Protein AF-A0AA95ZG41-F1 (afdb_monomer_lite)

Sequence (101 aa):
MDDEGAISEIKRRADRLQKLAAEAFDWPSKEAANRMLGECRAFERGLPQKFGNVTSQITYLMEAFRMMTKASFSISDARNAARTAFARIDNALGIHERAKS

Foldseek 3Di:
DDVVVVLVVLVVLLVVLVVLLVVCLVPPDLVSLVVSLVSLVVSLVPHDPVLVQLNVLSVQLNVLSVQSNDPDHDSVVSVVSNVVSSVSNVVSSVVVVVVVD

Radius of gyration: 13.81 Å; chains: 1; bounding box: 39×23×34 Å

Secondary structure (DSSP, 8-state):
--HHHHHHHHHHHHHHHHHHHHHHHHS--HHHHHHHHHHHHHHHHTS-GGGHHHHHHHHHHHHHHHHHTSTT--HHHHHHHHHHHHHHHHHHHHHHHHTT-

pLDDT: mean 88.04, std 8.59, range [49.94, 95.62]

Structure (mmCIF, N/CA/C/O backbone):
data_AF-A0AA95ZG41-F1
#
_entry.id   AF-A0AA95ZG41-F1
#
loop_
_atom_site.group_PDB
_atom_site.id
_atom_site.type_symbol
_atom_site.label_atom_id
_atom_site.label_alt_id
_atom_site.label_comp_id
_atom_site.label_asym_id
_atom_site.label_entity_id
_atom_site.label_seq_id
_atom_site.pdbx_PDB_ins_code
_atom_site.Cartn_x
_atom_site.Cartn_y
_atom_site.Cartn_z
_atom_site.occupancy
_atom_site.B_iso_or_equiv
_atom_site.auth_seq_id
_atom_site.auth_comp_id
_atom_site.auth_asym_id
_atom_site.auth_atom_id
_atom_site.pdbx_PDB_model_num
ATOM 1 N N . MET A 1 1 ? -12.801 12.603 16.955 1.00 56.50 1 MET A N 1
ATOM 2 C CA . MET A 1 1 ? -12.928 11.879 15.676 1.00 56.50 1 MET A CA 1
ATOM 3 C C . MET A 1 1 ? -13.378 10.477 16.034 1.00 56.50 1 MET A C 1
ATOM 5 O O . MET A 1 1 ? -12.627 9.793 16.723 1.00 56.50 1 MET A O 1
ATOM 9 N N . ASP A 1 2 ? -14.620 10.117 15.717 1.00 76.56 2 ASP A N 1
ATOM 10 C CA . ASP A 1 2 ? -15.132 8.758 15.930 1.00 76.56 2 ASP A CA 1
ATOM 11 C C . ASP A 1 2 ? -14.354 7.745 15.064 1.00 76.56 2 ASP A C 1
ATOM 13 O O . ASP A 1 2 ? -13.693 8.103 14.083 1.00 76.56 2 ASP A O 1
ATOM 17 N N . ASP A 1 3 ? -14.341 6.468 15.460 1.00 74.88 3 ASP A N 1
ATOM 18 C CA . ASP A 1 3 ? -13.577 5.470 14.695 1.00 74.88 3 ASP A CA 1
ATOM 19 C C . ASP A 1 3 ? -14.206 5.169 13.333 1.00 74.88 3 ASP A C 1
ATOM 21 O O . ASP A 1 3 ? -13.519 4.643 12.466 1.00 74.88 3 ASP A O 1
ATOM 25 N N . GLU A 1 4 ? -15.479 5.505 13.132 1.00 81.31 4 GLU A N 1
ATOM 26 C CA . GLU A 1 4 ? -16.201 5.259 11.884 1.00 81.31 4 GLU A CA 1
ATOM 27 C C . GLU A 1 4 ? -15.710 6.185 10.764 1.00 81.31 4 GLU A C 1
ATOM 29 O O . GLU A 1 4 ? -15.377 5.725 9.667 1.00 81.31 4 GLU A O 1
ATOM 34 N N . GLY A 1 5 ? -15.521 7.471 11.069 1.00 84.81 5 GLY A N 1
ATOM 35 C CA . GLY A 1 5 ? -14.875 8.428 10.178 1.00 84.81 5 GLY A CA 1
ATOM 36 C C . GLY A 1 5 ? -13.420 8.057 9.888 1.00 84.81 5 GLY A C 1
ATOM 37 O O . GLY A 1 5 ? -12.958 8.194 8.755 1.00 84.81 5 GLY A O 1
ATOM 38 N N . ALA A 1 6 ? -12.700 7.513 10.876 1.00 86.50 6 ALA A N 1
ATOM 39 C CA . ALA A 1 6 ? -11.332 7.036 10.673 1.00 86.50 6 ALA A CA 1
ATOM 40 C C . ALA A 1 6 ? -11.275 5.795 9.763 1.00 86.50 6 ALA A C 1
ATOM 42 O O . ALA A 1 6 ? -10.465 5.765 8.840 1.00 86.50 6 ALA A O 1
ATOM 43 N N . ILE A 1 7 ? -12.135 4.793 9.976 1.00 89.56 7 ILE A N 1
ATOM 44 C CA . ILE A 1 7 ? -12.214 3.588 9.130 1.00 89.56 7 ILE A CA 1
ATOM 45 C C . ILE A 1 7 ? -12.574 3.971 7.694 1.00 89.56 7 ILE A C 1
ATOM 47 O O . ILE A 1 7 ? -11.911 3.519 6.761 1.00 89.56 7 ILE A O 1
ATOM 51 N N . SER A 1 8 ? -13.566 4.846 7.517 1.00 90.50 8 SER A N 1
ATOM 52 C CA . SER A 1 8 ? -13.994 5.328 6.199 1.00 90.50 8 SER A CA 1
ATOM 53 C C . SER A 1 8 ? -12.857 6.025 5.449 1.00 90.50 8 SER A C 1
ATOM 55 O O . SER A 1 8 ? -12.627 5.762 4.267 1.00 90.50 8 SER A O 1
ATOM 57 N N . GLU A 1 9 ? -12.082 6.861 6.143 1.00 91.75 9 GLU A N 1
ATOM 58 C CA . GLU A 1 9 ? -10.912 7.513 5.557 1.00 91.75 9 GLU A CA 1
ATOM 59 C C . GLU A 1 9 ? -9.810 6.506 5.197 1.00 91.75 9 GLU A C 1
ATOM 61 O O . GLU A 1 9 ? -9.204 6.605 4.129 1.00 91.75 9 GLU A O 1
ATOM 66 N N . ILE A 1 10 ? -9.564 5.501 6.041 1.00 92.19 10 ILE A N 1
ATOM 67 C CA . ILE A 1 10 ? -8.570 4.456 5.763 1.00 92.19 10 ILE A CA 1
ATOM 68 C C . ILE A 1 10 ? -8.990 3.625 4.544 1.00 92.19 10 ILE A C 1
ATOM 70 O O . ILE A 1 10 ? -8.153 3.400 3.671 1.00 92.19 10 ILE A O 1
ATOM 74 N N . LYS A 1 11 ? -10.270 3.246 4.422 1.00 91.62 11 LYS A N 1
ATOM 75 C CA . LYS A 1 11 ? -10.809 2.557 3.234 1.00 91.62 11 LYS A CA 1
ATOM 76 C C . LYS A 1 11 ? -10.580 3.381 1.969 1.00 91.62 11 LYS A C 1
ATOM 78 O O . LYS A 1 11 ? -9.939 2.909 1.034 1.00 91.62 11 LYS A O 1
ATOM 83 N N . ARG A 1 12 ? -10.966 4.661 1.983 1.00 92.94 12 ARG A N 1
ATOM 84 C CA . ARG A 1 12 ? -10.772 5.579 0.847 1.00 92.94 12 ARG A CA 1
ATOM 85 C C . ARG A 1 12 ? -9.306 5.678 0.414 1.00 92.94 12 ARG A C 1
ATOM 87 O O . ARG A 1 12 ? -8.999 5.715 -0.780 1.00 92.94 12 ARG A O 1
ATOM 94 N N . ARG A 1 13 ? -8.381 5.735 1.375 1.00 94.06 13 ARG A N 1
ATOM 95 C CA . ARG A 1 13 ? -6.936 5.784 1.099 1.00 94.06 13 ARG A CA 1
ATOM 96 C C . ARG A 1 13 ? -6.401 4.448 0.585 1.00 94.06 13 ARG A C 1
ATOM 98 O O . ARG A 1 13 ? -5.590 4.457 -0.340 1.00 94.06 13 ARG A O 1
ATOM 105 N N . ALA A 1 14 ? -6.871 3.327 1.130 1.00 93.50 14 ALA A N 1
ATOM 106 C CA . ALA A 1 14 ? -6.526 1.992 0.654 1.00 93.50 14 ALA A CA 1
ATOM 107 C C . ALA A 1 14 ? -6.997 1.770 -0.793 1.00 93.50 14 ALA A C 1
ATOM 109 O O . ALA A 1 14 ? -6.204 1.314 -1.613 1.00 93.50 14 ALA A O 1
ATOM 110 N N . ASP A 1 15 ? -8.212 2.193 -1.146 1.00 93.38 15 ASP A N 1
ATOM 111 C CA . ASP A 1 15 ? -8.738 2.118 -2.518 1.00 93.38 15 ASP A CA 1
ATOM 112 C C . ASP A 1 15 ? -7.913 2.956 -3.499 1.00 93.38 15 ASP A C 1
ATOM 114 O O . ASP A 1 15 ? -7.620 2.531 -4.619 1.00 93.38 15 ASP A O 1
ATOM 118 N N . ARG A 1 16 ? -7.488 4.155 -3.078 1.00 94.50 16 ARG A N 1
ATOM 119 C CA . ARG A 1 16 ? -6.587 4.992 -3.881 1.00 94.50 16 ARG A CA 1
ATOM 120 C C . ARG A 1 16 ? -5.244 4.300 -4.112 1.00 94.50 16 ARG A C 1
ATOM 122 O O . ARG A 1 16 ? -4.746 4.328 -5.235 1.00 94.50 16 ARG A O 1
ATOM 129 N N . LEU A 1 17 ? -4.676 3.659 -3.089 1.00 94.81 17 LEU A N 1
ATOM 130 C CA . LEU A 1 17 ? -3.455 2.868 -3.250 1.00 94.81 17 LEU A CA 1
ATOM 131 C C . LEU A 1 17 ? -3.657 1.655 -4.157 1.00 94.81 17 LEU A C 1
ATOM 133 O O . LEU A 1 17 ? -2.753 1.353 -4.924 1.00 94.81 17 LEU A O 1
ATOM 137 N N . GLN A 1 18 ? -4.808 0.981 -4.111 1.00 94.69 18 GLN A N 1
ATOM 138 C CA . GLN A 1 18 ? -5.101 -0.141 -5.009 1.00 94.69 18 GLN A CA 1
ATOM 139 C C . GLN A 1 18 ? -5.119 0.294 -6.476 1.00 94.69 18 GLN A C 1
ATOM 141 O O . GLN A 1 18 ? -4.514 -0.369 -7.316 1.00 94.69 18 GLN A O 1
ATOM 146 N N . LYS A 1 19 ? -5.750 1.435 -6.782 1.00 93.88 19 LYS A N 1
ATOM 147 C CA . LYS A 1 19 ? -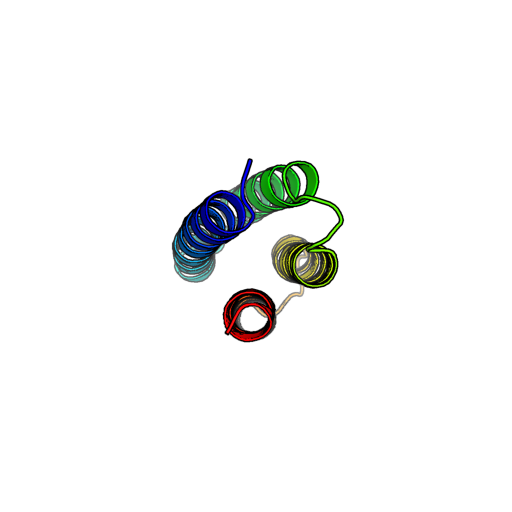5.769 1.999 -8.143 1.00 93.88 19 LYS A CA 1
ATOM 148 C C . LYS A 1 19 ? -4.365 2.350 -8.629 1.00 93.88 19 LYS A C 1
ATOM 150 O O . LYS A 1 19 ? -3.960 1.917 -9.701 1.00 93.88 19 LYS A O 1
ATOM 155 N N . LEU A 1 20 ? -3.594 3.057 -7.803 1.00 93.62 20 LEU A N 1
ATOM 156 C CA . LEU A 1 20 ? -2.214 3.413 -8.134 1.00 93.62 20 LEU A CA 1
ATOM 157 C C . LEU A 1 20 ? -1.302 2.180 -8.249 1.00 93.62 20 LEU A C 1
ATOM 159 O O . LEU A 1 20 ? -0.403 2.157 -9.085 1.00 93.62 20 LEU A O 1
ATOM 163 N N . ALA A 1 21 ? -1.536 1.146 -7.436 1.00 93.06 21 ALA A N 1
ATOM 164 C CA . ALA A 1 21 ? -0.828 -0.123 -7.531 1.00 93.06 21 ALA A CA 1
ATOM 165 C C . ALA A 1 21 ? -1.116 -0.810 -8.868 1.00 93.06 21 ALA A C 1
ATOM 167 O O . ALA A 1 21 ? -0.180 -1.255 -9.523 1.00 93.06 21 ALA A O 1
ATOM 168 N N . ALA A 1 22 ? -2.385 -0.874 -9.282 1.00 91.94 22 ALA A N 1
ATOM 169 C CA . ALA A 1 22 ? -2.775 -1.434 -10.573 1.00 91.94 22 ALA A CA 1
ATOM 170 C C . ALA A 1 22 ? -2.090 -0.692 -11.730 1.00 91.94 22 ALA A C 1
ATOM 172 O O . ALA A 1 22 ? -1.416 -1.329 -12.533 1.00 91.94 22 ALA A O 1
ATOM 173 N N . GLU A 1 23 ? -2.135 0.646 -11.732 1.00 91.88 23 GLU A N 1
ATOM 174 C CA . GLU A 1 23 ? -1.421 1.477 -12.714 1.00 91.88 23 GLU A CA 1
ATOM 175 C C . GLU A 1 23 ? 0.087 1.169 -12.739 1.00 91.88 23 GLU A C 1
ATOM 177 O O . GLU A 1 23 ? 0.672 0.982 -13.806 1.00 91.88 23 GLU A O 1
ATOM 182 N N . ALA A 1 24 ? 0.717 1.068 -11.563 1.00 91.19 24 ALA A N 1
ATOM 183 C CA . ALA A 1 24 ? 2.139 0.759 -11.438 1.00 91.19 24 ALA A CA 1
ATOM 184 C C . ALA A 1 24 ? 2.493 -0.665 -11.892 1.00 91.19 24 ALA A C 1
ATOM 186 O O . ALA A 1 24 ? 3.628 -0.911 -12.296 1.00 91.19 24 ALA A O 1
ATOM 187 N N . PHE A 1 25 ? 1.555 -1.610 -11.817 1.00 90.50 25 PHE A N 1
ATOM 188 C CA . PHE A 1 25 ? 1.757 -2.980 -12.281 1.00 90.50 25 PHE A CA 1
ATOM 189 C C . PHE A 1 25 ? 1.440 -3.181 -13.761 1.00 90.50 25 PHE A C 1
ATOM 191 O O . PHE A 1 25 ? 1.965 -4.136 -14.335 1.00 90.50 25 PHE A O 1
ATOM 198 N N . ASP A 1 26 ? 0.585 -2.351 -14.352 1.00 90.88 26 ASP A N 1
ATOM 199 C CA . ASP A 1 26 ? 0.284 -2.376 -15.786 1.00 90.88 26 ASP A CA 1
ATOM 200 C C . ASP A 1 26 ? 1.391 -1.693 -16.592 1.00 90.88 26 ASP A C 1
ATOM 202 O O . ASP A 1 26 ? 1.781 -2.190 -17.648 1.00 90.88 26 ASP A O 1
ATOM 206 N N . TRP A 1 27 ? 1.968 -0.617 -16.045 1.00 88.56 27 TRP A N 1
ATOM 207 C CA . TRP A 1 27 ? 3.104 0.097 -16.633 1.00 88.56 27 TRP A CA 1
ATOM 208 C C . TRP A 1 27 ? 4.272 0.212 -15.638 1.00 88.56 27 TRP A C 1
ATOM 210 O O . TRP A 1 27 ? 4.508 1.285 -15.071 1.00 88.56 27 TRP A O 1
ATOM 220 N N . PRO A 1 28 ? 5.024 -0.883 -15.406 1.00 87.88 28 PRO A N 1
ATOM 221 C CA . PRO A 1 28 ? 6.091 -0.915 -14.412 1.00 87.88 28 PRO A CA 1
ATOM 222 C C . PRO A 1 28 ? 7.232 0.040 -14.758 1.00 87.88 28 PRO A C 1
ATOM 224 O O . PRO A 1 28 ? 7.930 -0.125 -15.756 1.00 87.88 28 PRO A O 1
ATOM 227 N N . SER A 1 29 ? 7.454 1.022 -13.889 1.00 88.62 29 SER A N 1
ATOM 228 C CA . SER A 1 29 ? 8.575 1.955 -13.974 1.00 88.62 29 SER A CA 1
ATOM 229 C C . SER A 1 29 ? 9.099 2.311 -12.588 1.00 88.62 29 SER A C 1
ATOM 231 O O . SER A 1 29 ? 8.416 2.151 -11.568 1.00 88.62 29 SER A O 1
ATOM 233 N N . LYS A 1 30 ? 10.331 2.825 -12.540 1.00 88.69 30 LYS A N 1
ATOM 234 C CA . LYS A 1 30 ? 10.935 3.302 -11.293 1.00 88.69 30 LYS A CA 1
ATOM 235 C C . LYS A 1 30 ? 10.147 4.489 -10.734 1.00 88.69 30 LYS A C 1
ATOM 237 O O . LYS A 1 30 ? 9.973 4.595 -9.523 1.00 88.69 30 LYS A O 1
ATOM 242 N N . GLU A 1 31 ? 9.635 5.350 -11.605 1.00 91.62 31 GLU A N 1
ATOM 243 C CA . GLU A 1 31 ? 8.778 6.487 -11.279 1.00 91.62 31 GLU A CA 1
ATOM 244 C C . GLU A 1 31 ? 7.460 6.024 -10.650 1.00 91.62 31 GLU A C 1
ATOM 246 O O . GLU A 1 31 ? 7.080 6.535 -9.595 1.00 91.62 31 GLU A O 1
ATOM 251 N N . ALA A 1 32 ? 6.795 5.022 -11.236 1.00 90.88 32 ALA A N 1
ATOM 252 C CA . ALA A 1 32 ? 5.555 4.466 -10.699 1.00 90.88 32 ALA A CA 1
ATOM 253 C C . ALA A 1 32 ? 5.776 3.801 -9.330 1.00 90.88 32 ALA A C 1
ATOM 255 O O . ALA A 1 32 ? 5.025 4.058 -8.385 1.00 90.88 32 ALA A O 1
ATOM 256 N N . ALA A 1 33 ? 6.856 3.027 -9.182 1.00 91.19 33 ALA A N 1
ATOM 257 C CA . ALA A 1 33 ? 7.238 2.439 -7.900 1.00 91.19 33 ALA A CA 1
ATOM 258 C C . ALA A 1 33 ? 7.537 3.517 -6.843 1.00 91.19 33 ALA A C 1
ATOM 260 O O . ALA A 1 33 ? 7.036 3.447 -5.722 1.00 91.19 33 ALA A O 1
ATOM 261 N N . ASN A 1 34 ? 8.292 4.563 -7.192 1.00 92.44 34 ASN A N 1
ATOM 262 C CA . ASN A 1 34 ? 8.594 5.673 -6.284 1.00 92.44 34 ASN A CA 1
ATOM 263 C C . ASN A 1 34 ? 7.344 6.466 -5.886 1.00 92.44 34 ASN A C 1
ATOM 265 O O . ASN A 1 34 ? 7.209 6.843 -4.719 1.00 92.44 34 ASN A O 1
ATOM 269 N N . ARG A 1 35 ? 6.410 6.683 -6.821 1.00 93.94 35 ARG A N 1
ATOM 270 C CA . ARG A 1 35 ? 5.107 7.297 -6.535 1.00 93.94 35 ARG A CA 1
ATOM 271 C C . ARG A 1 35 ? 4.334 6.462 -5.516 1.00 93.94 35 ARG A C 1
ATOM 273 O O . ARG A 1 35 ? 3.882 7.010 -4.512 1.00 93.94 35 ARG A O 1
ATOM 280 N N . MET A 1 36 ? 4.267 5.144 -5.711 1.00 94.94 36 MET A N 1
ATOM 281 C CA . MET A 1 36 ? 3.638 4.228 -4.753 1.00 94.94 36 MET A CA 1
ATOM 282 C C . MET A 1 36 ? 4.300 4.262 -3.377 1.00 94.94 36 MET A C 1
ATOM 284 O O . MET A 1 36 ? 3.605 4.328 -2.364 1.00 94.94 36 MET A O 1
ATOM 288 N N . LEU A 1 37 ? 5.632 4.285 -3.315 1.00 94.50 37 LEU A N 1
ATOM 289 C CA . LEU A 1 37 ? 6.364 4.399 -2.052 1.00 94.50 37 LEU A CA 1
ATOM 290 C C . LEU A 1 37 ? 6.060 5.710 -1.320 1.00 94.50 37 LEU A C 1
ATOM 292 O O . LEU A 1 37 ? 5.918 5.704 -0.097 1.00 94.50 37 LEU A O 1
ATOM 296 N N . GLY A 1 38 ? 5.954 6.823 -2.048 1.00 95.12 38 GLY A N 1
ATOM 297 C CA . GLY A 1 38 ? 5.573 8.117 -1.483 1.00 95.12 38 GLY A CA 1
ATOM 298 C C . GLY A 1 38 ? 4.171 8.088 -0.876 1.00 95.12 38 GLY A C 1
ATOM 299 O O . GLY A 1 38 ? 3.984 8.499 0.271 1.00 95.12 38 GLY A O 1
ATOM 300 N N . GLU A 1 39 ? 3.209 7.536 -1.611 1.00 95.62 39 GLU A N 1
ATOM 301 C CA . GLU A 1 39 ? 1.815 7.427 -1.176 1.00 95.62 39 GLU A CA 1
ATOM 302 C C . GLU A 1 39 ? 1.654 6.479 0.020 1.00 95.62 39 GLU A C 1
ATOM 304 O O . GLU A 1 39 ? 0.962 6.810 0.984 1.00 95.62 39 GLU A O 1
ATOM 309 N N . CYS A 1 40 ? 2.368 5.349 0.034 1.00 95.38 40 CYS A N 1
ATOM 310 C CA 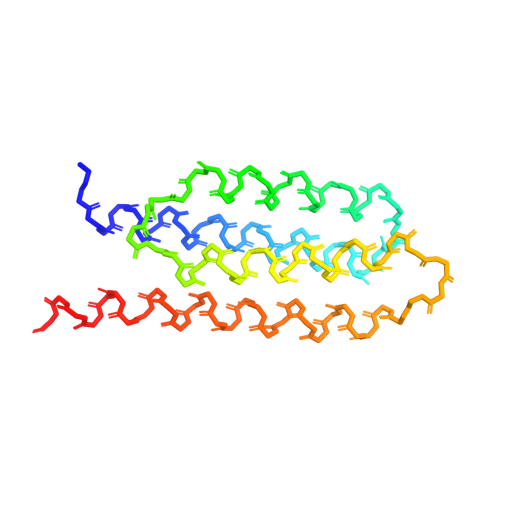. CYS A 1 40 ? 2.374 4.437 1.178 1.00 95.38 40 CYS A CA 1
ATOM 311 C C . CYS A 1 40 ? 2.959 5.099 2.435 1.00 95.38 40 CYS A C 1
ATOM 313 O O . CYS A 1 40 ? 2.354 5.014 3.499 1.00 95.38 40 CYS A O 1
ATOM 315 N N . ARG A 1 41 ? 4.075 5.838 2.326 1.00 95.12 41 ARG A N 1
ATOM 316 C CA . ARG A 1 41 ? 4.654 6.593 3.460 1.00 95.12 41 ARG A CA 1
ATOM 317 C C . ARG A 1 41 ? 3.712 7.682 3.971 1.00 95.12 41 ARG A C 1
ATOM 319 O O . ARG A 1 41 ? 3.641 7.943 5.171 1.00 95.12 41 ARG A O 1
ATOM 326 N N . ALA A 1 42 ? 3.014 8.367 3.066 1.00 93.75 42 ALA A N 1
ATOM 327 C CA . ALA A 1 42 ? 2.004 9.347 3.446 1.00 93.75 42 ALA A CA 1
ATOM 328 C C . ALA A 1 42 ? 0.825 8.679 4.168 1.00 93.75 42 ALA A C 1
ATOM 330 O O . ALA A 1 42 ? 0.271 9.265 5.101 1.00 93.75 42 ALA A O 1
ATOM 331 N N . PHE A 1 43 ? 0.450 7.461 3.764 1.00 94.00 43 PHE A N 1
ATOM 332 C CA . PHE A 1 43 ? -0.571 6.670 4.442 1.00 94.00 43 PHE A CA 1
ATOM 333 C C . PHE A 1 43 ? -0.150 6.240 5.836 1.00 94.00 43 PHE A C 1
ATOM 335 O O . PHE A 1 43 ? -0.821 6.600 6.799 1.00 94.00 43 PHE A O 1
ATOM 342 N N . GLU A 1 44 ? 0.996 5.579 5.939 1.00 93.62 44 GLU A N 1
ATOM 343 C CA . GLU A 1 44 ? 1.562 5.078 7.188 1.00 93.62 44 GLU A CA 1
ATOM 344 C C . GLU A 1 44 ? 1.650 6.171 8.265 1.00 93.62 44 GLU A C 1
ATOM 346 O O . GLU A 1 44 ? 1.171 5.981 9.379 1.00 93.62 44 GLU A O 1
ATOM 351 N N . ARG A 1 45 ? 2.154 7.364 7.916 1.00 91.06 45 ARG A N 1
ATOM 352 C CA . ARG A 1 45 ? 2.266 8.500 8.853 1.00 91.06 45 ARG A CA 1
ATOM 353 C C . ARG A 1 45 ? 0.930 9.080 9.315 1.00 91.06 45 ARG A C 1
ATOM 355 O O . ARG A 1 45 ? 0.885 9.731 10.351 1.00 91.06 45 ARG A O 1
ATOM 362 N N . GLY A 1 46 ? -0.130 8.906 8.528 1.00 87.31 46 GLY A N 1
ATOM 363 C CA . GLY A 1 46 ? -1.464 9.409 8.853 1.00 87.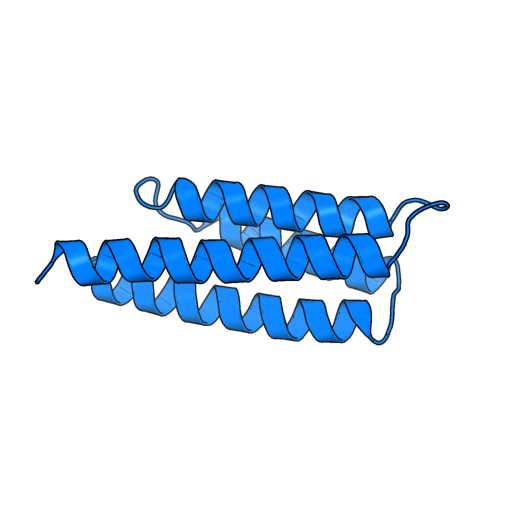31 46 GLY A CA 1
ATOM 364 C C . GLY A 1 46 ? -2.367 8.373 9.520 1.00 87.31 46 GLY A C 1
ATOM 365 O O . GLY A 1 46 ? -3.535 8.677 9.751 1.00 87.31 46 GLY A O 1
ATOM 366 N N . LEU A 1 47 ? -1.877 7.154 9.773 1.00 89.88 47 LEU A N 1
ATOM 367 C CA . LEU A 1 47 ? -2.658 6.097 10.408 1.00 89.88 47 LEU A CA 1
ATOM 368 C C . LEU A 1 47 ? -2.663 6.263 11.936 1.00 89.88 47 LEU A C 1
ATOM 370 O O . LEU A 1 47 ? -1.598 6.331 12.551 1.00 89.88 47 LEU A O 1
ATOM 374 N N . PRO A 1 48 ? -3.843 6.281 12.583 1.00 86.88 48 PRO A N 1
ATOM 375 C CA . PRO A 1 48 ? -3.922 6.236 14.039 1.00 86.88 48 PRO A CA 1
ATOM 376 C C . PRO A 1 48 ? -3.314 4.939 14.597 1.00 86.88 48 PRO A C 1
ATOM 378 O O . PRO A 1 48 ? -3.529 3.865 14.038 1.00 86.88 48 PRO A O 1
ATOM 381 N N . GLN A 1 49 ? -2.639 5.014 15.750 1.00 84.94 49 GLN A N 1
ATOM 382 C CA . GLN A 1 49 ? -1.909 3.885 16.356 1.00 84.94 49 GLN A CA 1
ATOM 383 C C . GLN A 1 49 ? -2.767 2.623 16.578 1.00 84.94 49 GLN A C 1
ATOM 385 O O . GLN A 1 49 ? -2.273 1.505 16.450 1.00 84.94 49 GLN A O 1
ATOM 390 N N . LYS A 1 50 ? -4.068 2.789 16.853 1.00 85.56 50 LYS A N 1
ATOM 391 C CA . LYS A 1 50 ? -5.031 1.682 17.017 1.00 85.56 50 LYS A CA 1
ATOM 392 C C . LYS A 1 50 ? -5.204 0.807 15.766 1.00 85.56 50 LYS A C 1
ATOM 394 O O . LYS A 1 50 ? -5.685 -0.312 15.885 1.00 85.56 50 LYS A O 1
ATOM 399 N N . PHE A 1 51 ? -4.786 1.287 14.593 1.00 88.50 51 PHE A N 1
ATOM 400 C CA . PHE A 1 51 ? -4.784 0.541 13.333 1.00 88.50 51 PHE A CA 1
ATOM 401 C C . PHE A 1 51 ? -3.400 -0.045 13.009 1.00 88.50 51 PHE A C 1
ATOM 403 O O . PHE A 1 51 ? -3.038 -0.166 11.840 1.00 88.50 51 PHE A O 1
ATOM 410 N N . GLY A 1 52 ? -2.616 -0.433 14.023 1.00 87.62 52 GLY A N 1
ATOM 411 C CA . GLY A 1 52 ? -1.262 -0.978 13.841 1.00 87.62 52 GLY A CA 1
ATOM 412 C C . GLY A 1 52 ? -1.179 -2.139 12.840 1.00 87.62 52 GLY A C 1
ATOM 413 O O . GLY A 1 52 ? -0.228 -2.211 12.066 1.00 87.62 52 GLY A O 1
ATOM 414 N N . ASN A 1 53 ? -2.216 -2.981 12.761 1.00 88.88 53 ASN A N 1
ATOM 415 C CA . ASN A 1 53 ? -2.306 -4.046 11.756 1.00 88.88 53 ASN A CA 1
ATOM 416 C C . ASN A 1 53 ? -2.310 -3.500 10.319 1.00 88.88 53 ASN A C 1
ATOM 418 O O . ASN A 1 53 ? -1.637 -4.060 9.455 1.00 88.88 53 ASN A O 1
ATOM 422 N N . VAL A 1 54 ? -3.032 -2.399 10.070 1.00 92.38 54 VAL A N 1
ATOM 423 C CA . VAL A 1 54 ? -3.061 -1.711 8.770 1.00 92.38 54 VAL A CA 1
ATOM 424 C C . VAL A 1 54 ? -1.685 -1.127 8.470 1.00 92.38 54 VAL A C 1
ATOM 426 O O . VAL A 1 54 ? -1.173 -1.339 7.375 1.00 92.38 54 VAL A O 1
ATOM 429 N N . THR A 1 55 ? -1.050 -0.476 9.451 1.00 93.19 55 THR A N 1
ATOM 430 C CA . THR A 1 55 ? 0.316 0.055 9.324 1.00 93.19 55 THR A CA 1
ATOM 431 C C . THR A 1 55 ? 1.284 -1.032 8.860 1.00 93.19 55 THR A C 1
ATOM 433 O O . THR A 1 55 ? 1.948 -0.851 7.844 1.00 93.19 55 THR A O 1
ATOM 436 N N . SER A 1 56 ? 1.290 -2.205 9.505 1.00 93.19 56 SER A N 1
ATOM 437 C CA . SER A 1 56 ? 2.159 -3.321 9.106 1.00 93.19 56 SER A CA 1
ATOM 438 C C . SER A 1 56 ? 1.905 -3.807 7.675 1.00 93.19 56 SER A C 1
ATOM 440 O O . SER A 1 56 ? 2.852 -4.174 6.978 1.00 93.19 56 SER A O 1
ATOM 442 N N . GLN A 1 57 ? 0.651 -3.799 7.206 1.00 94.94 57 GLN A N 1
ATOM 443 C CA . GLN A 1 57 ? 0.353 -4.159 5.816 1.00 94.94 57 GLN A CA 1
ATOM 444 C C . GLN A 1 57 ? 0.805 -3.085 4.823 1.00 94.94 57 GLN A C 1
ATOM 446 O O . GLN A 1 57 ? 1.258 -3.429 3.734 1.00 94.94 57 GLN A O 1
ATOM 451 N N . ILE A 1 58 ? 0.740 -1.802 5.187 1.00 94.25 58 ILE A N 1
ATOM 452 C CA . ILE A 1 58 ? 1.293 -0.716 4.367 1.00 94.25 58 ILE A CA 1
ATOM 453 C C . ILE A 1 58 ? 2.815 -0.821 4.277 1.00 94.25 58 ILE A C 1
ATOM 455 O O . ILE A 1 58 ? 3.364 -0.698 3.182 1.00 94.25 58 ILE A O 1
ATOM 459 N N . THR A 1 59 ? 3.504 -1.133 5.375 1.00 93.69 59 THR A N 1
ATOM 460 C CA . THR A 1 59 ? 4.949 -1.392 5.344 1.00 93.69 59 THR A CA 1
ATOM 461 C C . THR A 1 59 ? 5.276 -2.584 4.436 1.00 93.69 59 THR A C 1
ATOM 463 O O . THR A 1 59 ? 6.186 -2.508 3.612 1.00 93.69 59 THR A O 1
ATOM 466 N N . TYR A 1 60 ? 4.502 -3.671 4.519 1.00 93.06 60 TYR A N 1
ATOM 467 C CA . TYR A 1 60 ? 4.672 -4.834 3.642 1.00 93.06 60 TYR A CA 1
ATOM 468 C C . TYR A 1 60 ? 4.440 -4.489 2.159 1.00 93.06 60 TYR A C 1
ATOM 470 O O . TYR A 1 60 ? 5.214 -4.897 1.292 1.00 93.06 60 TYR A O 1
ATOM 478 N N . LEU A 1 61 ? 3.429 -3.665 1.864 1.00 93.69 61 LEU A N 1
ATOM 479 C CA . LEU A 1 61 ? 3.176 -3.130 0.525 1.00 93.69 61 LEU A CA 1
ATOM 480 C C . LEU A 1 61 ? 4.358 -2.288 0.018 1.00 93.69 61 LEU A C 1
ATOM 482 O O . LEU A 1 61 ? 4.752 -2.409 -1.141 1.00 93.69 61 LEU A O 1
ATOM 486 N N . MET A 1 62 ? 4.968 -1.467 0.877 1.00 94.25 62 MET A N 1
ATOM 487 C CA . MET A 1 62 ? 6.160 -0.694 0.518 1.00 94.25 62 MET A CA 1
ATOM 488 C C . MET A 1 62 ? 7.333 -1.588 0.132 1.00 94.25 62 MET A C 1
ATOM 490 O O . MET A 1 62 ? 8.034 -1.268 -0.825 1.00 94.25 62 MET A O 1
ATOM 494 N N . GLU A 1 63 ? 7.553 -2.703 0.827 1.00 91.62 63 GLU A N 1
ATOM 495 C CA . GLU A 1 63 ? 8.606 -3.649 0.449 1.00 91.62 63 GLU A CA 1
ATOM 496 C C . GLU A 1 63 ? 8.356 -4.240 -0.945 1.00 91.62 63 GLU A C 1
ATOM 498 O O . GLU A 1 63 ? 9.289 -4.303 -1.745 1.00 91.62 63 GLU A O 1
ATOM 503 N N . ALA A 1 64 ? 7.102 -4.552 -1.299 1.00 89.69 64 ALA A N 1
ATOM 504 C CA . ALA A 1 64 ? 6.747 -4.994 -2.652 1.00 89.69 64 ALA A CA 1
ATOM 505 C C . ALA A 1 64 ? 7.176 -3.978 -3.729 1.00 89.69 64 ALA A C 1
ATOM 507 O O . ALA A 1 64 ? 7.826 -4.342 -4.711 1.00 89.69 64 ALA A O 1
ATOM 508 N N . PHE A 1 65 ? 6.904 -2.687 -3.517 1.00 90.50 65 PHE A N 1
ATOM 509 C CA . PHE A 1 65 ? 7.304 -1.637 -4.461 1.00 90.50 65 PHE A CA 1
ATOM 510 C C . PHE A 1 65 ? 8.797 -1.298 -4.410 1.00 90.50 65 PHE A C 1
ATOM 512 O O . PHE A 1 65 ? 9.381 -0.987 -5.447 1.00 90.50 65 PHE A O 1
ATOM 519 N N . ARG A 1 66 ? 9.465 -1.403 -3.252 1.00 90.25 66 ARG A N 1
ATOM 520 C CA . ARG A 1 66 ? 10.935 -1.283 -3.176 1.00 90.25 66 ARG A CA 1
ATOM 521 C C . ARG A 1 66 ? 11.602 -2.374 -3.992 1.00 90.25 66 ARG A C 1
ATOM 523 O O . ARG A 1 66 ? 12.598 -2.110 -4.659 1.00 90.25 66 ARG A O 1
ATOM 530 N N . MET A 1 67 ? 11.059 -3.583 -3.963 1.00 83.62 67 MET A N 1
ATOM 531 C CA . MET A 1 67 ? 11.580 -4.686 -4.752 1.00 83.62 67 MET A CA 1
ATOM 532 C C . MET A 1 67 ? 11.458 -4.430 -6.260 1.00 83.62 67 MET A C 1
ATOM 534 O O . MET A 1 67 ? 12.426 -4.682 -6.968 1.00 83.62 67 MET A O 1
ATOM 538 N N . MET A 1 68 ? 10.375 -3.805 -6.742 1.00 83.38 68 MET A N 1
ATOM 539 C CA . MET A 1 68 ? 10.255 -3.377 -8.151 1.00 83.38 68 MET A CA 1
ATOM 540 C C . MET A 1 68 ? 11.332 -2.374 -8.595 1.00 83.38 68 MET A C 1
ATOM 542 O O . MET A 1 68 ? 11.599 -2.252 -9.785 1.00 83.38 68 MET A O 1
ATOM 546 N N . THR A 1 69 ? 11.970 -1.654 -7.664 1.00 81.75 69 THR A N 1
ATOM 547 C CA . THR A 1 69 ? 13.096 -0.761 -8.000 1.00 81.75 69 THR A CA 1
ATOM 548 C C . THR A 1 69 ? 14.424 -1.499 -8.198 1.00 81.75 69 THR A C 1
ATOM 550 O O . THR A 1 69 ? 15.403 -0.886 -8.627 1.00 81.75 69 THR A O 1
ATOM 553 N N . LYS A 1 70 ? 14.483 -2.799 -7.878 1.00 83.62 70 LYS A N 1
ATOM 554 C CA . LYS A 1 70 ? 15.680 -3.634 -8.024 1.00 83.62 70 LYS A CA 1
ATOM 555 C C . LYS A 1 70 ? 15.687 -4.318 -9.394 1.00 83.62 70 LYS A C 1
ATOM 557 O O . LYS A 1 70 ? 14.657 -4.772 -9.875 1.00 83.62 70 LYS A O 1
ATOM 562 N N . ALA A 1 71 ? 16.873 -4.445 -9.989 1.00 64.44 71 ALA A N 1
ATOM 563 C CA . ALA A 1 71 ? 17.057 -4.932 -11.361 1.00 64.44 71 ALA A CA 1
ATOM 564 C C . ALA A 1 71 ? 16.631 -6.397 -11.609 1.00 64.44 71 ALA A C 1
ATOM 566 O O . ALA A 1 71 ? 16.451 -6.784 -12.757 1.00 64.44 71 ALA A O 1
ATOM 567 N N . SER A 1 72 ? 16.485 -7.214 -10.562 1.00 68.44 72 SER A N 1
ATOM 568 C CA . SER A 1 72 ? 16.282 -8.669 -10.657 1.00 68.44 72 SER A CA 1
ATOM 569 C C . SER A 1 72 ? 14.920 -9.157 -10.150 1.00 68.44 72 SER A C 1
ATOM 571 O O . SER A 1 72 ? 14.765 -10.341 -9.856 1.00 68.44 72 SER A O 1
ATOM 573 N N . PHE A 1 73 ? 13.940 -8.268 -9.987 1.00 70.69 73 PHE A N 1
ATOM 574 C CA . PHE A 1 73 ? 12.704 -8.607 -9.290 1.00 70.69 73 PHE A CA 1
ATOM 575 C C . PHE A 1 73 ? 11.533 -8.973 -10.218 1.00 70.69 73 PHE A C 1
ATOM 577 O O . PHE A 1 73 ? 11.283 -8.322 -11.231 1.00 70.69 73 PHE A O 1
ATOM 584 N N . SER A 1 74 ? 10.776 -10.003 -9.829 1.00 84.06 74 SER A N 1
ATOM 585 C CA . SER A 1 74 ? 9.577 -10.475 -10.526 1.00 84.06 74 SER A CA 1
ATOM 586 C C . SER A 1 74 ? 8.376 -9.576 -10.225 1.00 84.06 74 SER A C 1
ATOM 588 O O . SER A 1 74 ? 7.854 -9.565 -9.111 1.00 84.06 74 SER A O 1
ATOM 590 N N . ILE A 1 75 ? 7.873 -8.854 -11.231 1.00 85.44 75 ILE A N 1
ATOM 591 C CA . ILE A 1 75 ? 6.642 -8.045 -11.108 1.00 85.44 75 ILE A CA 1
ATOM 592 C C . ILE A 1 75 ? 5.466 -8.892 -10.589 1.00 85.44 75 ILE A C 1
ATOM 594 O O . ILE A 1 75 ? 4.662 -8.402 -9.794 1.00 85.44 75 ILE A O 1
ATOM 598 N N . SER A 1 76 ? 5.394 -10.170 -10.974 1.00 87.81 76 SER A N 1
ATOM 599 C CA . SER A 1 76 ? 4.376 -11.112 -10.496 1.00 87.81 76 SER A CA 1
ATOM 600 C C . SER A 1 76 ? 4.413 -11.294 -8.975 1.00 87.81 76 SER A C 1
ATOM 602 O O . SER A 1 76 ? 3.358 -11.325 -8.338 1.00 87.81 76 SER A O 1
ATOM 604 N N . ASP A 1 77 ? 5.606 -11.334 -8.376 1.00 87.88 77 ASP A N 1
ATOM 605 C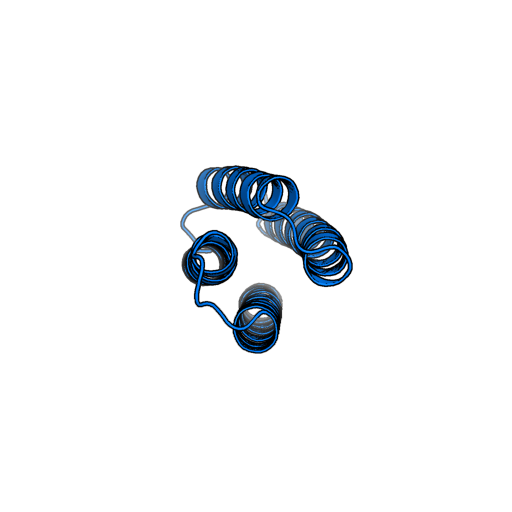 CA . ASP A 1 77 ? 5.765 -11.487 -6.927 1.00 87.88 77 ASP A CA 1
ATOM 606 C C . ASP A 1 77 ? 5.350 -10.214 -6.182 1.00 87.88 77 ASP A C 1
ATOM 608 O O . ASP A 1 77 ? 4.622 -10.300 -5.189 1.00 87.88 77 ASP A O 1
ATOM 612 N N . ALA A 1 78 ? 5.713 -9.021 -6.682 1.00 88.06 78 ALA A N 1
ATOM 613 C CA . ALA A 1 78 ? 5.226 -7.764 -6.090 1.00 88.06 78 ALA A CA 1
ATOM 614 C C . ALA A 1 78 ? 3.710 -7.652 -6.206 1.00 88.06 78 ALA A C 1
ATOM 616 O O . ALA A 1 78 ? 3.061 -7.221 -5.255 1.00 88.06 78 ALA A O 1
ATOM 617 N N . ARG A 1 79 ? 3.134 -8.065 -7.339 1.00 91.12 79 ARG A N 1
ATOM 618 C CA . ARG A 1 79 ? 1.683 -8.052 -7.540 1.00 91.12 79 ARG A CA 1
ATOM 619 C C . ARG A 1 79 ? 0.984 -8.966 -6.533 1.00 91.12 79 ARG A C 1
ATOM 621 O O . ARG A 1 79 ? -0.008 -8.562 -5.926 1.00 91.12 79 ARG A O 1
ATOM 628 N N . ASN A 1 80 ? 1.510 -10.170 -6.297 1.00 91.94 80 ASN A N 1
ATOM 629 C CA . ASN A 1 80 ? 0.935 -11.087 -5.314 1.00 91.94 80 ASN A CA 1
ATOM 630 C C . ASN A 1 80 ? 1.100 -10.583 -3.867 1.00 91.94 80 ASN A C 1
ATOM 632 O O . ASN A 1 80 ? 0.155 -10.667 -3.075 1.00 91.94 80 ASN A O 1
ATOM 636 N N . ALA A 1 81 ? 2.258 -10.008 -3.532 1.00 90.56 81 ALA A N 1
ATOM 637 C CA . ALA A 1 81 ? 2.495 -9.376 -2.235 1.00 90.56 81 ALA A CA 1
ATOM 638 C C . ALA A 1 81 ? 1.539 -8.195 -2.000 1.00 90.56 81 ALA A C 1
ATOM 640 O O . ALA A 1 81 ? 0.889 -8.128 -0.956 1.00 90.56 81 ALA A O 1
ATOM 641 N N . ALA A 1 82 ? 1.370 -7.317 -2.993 1.00 92.31 82 ALA A N 1
ATOM 642 C CA . ALA A 1 82 ? 0.456 -6.183 -2.917 1.00 92.31 82 ALA A CA 1
ATOM 643 C C . ALA A 1 82 ? 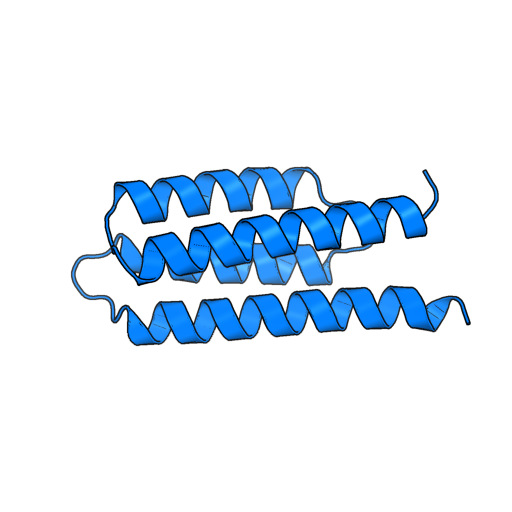-1.001 -6.627 -2.749 1.00 92.31 82 ALA A C 1
ATOM 645 O O . ALA A 1 82 ? -1.692 -6.136 -1.858 1.00 92.31 82 ALA A O 1
ATOM 646 N N . ARG A 1 83 ? -1.457 -7.617 -3.529 1.00 93.00 83 ARG A N 1
ATOM 647 C CA . ARG A 1 83 ? -2.801 -8.201 -3.380 1.00 93.00 83 ARG A CA 1
ATOM 648 C C . ARG A 1 83 ? -3.029 -8.747 -1.969 1.00 93.00 83 ARG A C 1
ATOM 650 O O . ARG A 1 83 ? -4.079 -8.510 -1.377 1.00 93.00 83 ARG A O 1
ATOM 657 N N . THR A 1 84 ? -2.038 -9.450 -1.423 1.00 94.25 84 THR A N 1
ATOM 658 C CA . THR A 1 84 ? -2.097 -9.994 -0.059 1.00 94.25 84 THR A CA 1
ATOM 659 C C . THR A 1 84 ? -2.168 -8.881 0.987 1.00 94.25 84 THR A C 1
ATOM 661 O O . THR A 1 84 ? -2.965 -8.972 1.920 1.00 94.25 84 THR A O 1
ATOM 664 N N . ALA A 1 85 ? -1.382 -7.813 0.821 1.00 94.06 85 ALA A N 1
ATOM 665 C CA . ALA A 1 85 ? -1.414 -6.649 1.703 1.00 94.06 85 ALA A CA 1
ATOM 666 C C . ALA A 1 85 ? -2.804 -5.996 1.714 1.00 94.06 85 ALA A C 1
ATOM 668 O O . ALA A 1 85 ? -3.368 -5.775 2.783 1.00 94.06 85 ALA A O 1
ATOM 669 N N . PHE A 1 86 ? -3.390 -5.751 0.537 1.00 93.50 86 PHE A N 1
ATOM 670 C CA . PHE A 1 86 ? -4.716 -5.139 0.423 1.00 93.50 86 PHE A CA 1
ATOM 671 C C . PHE A 1 86 ? -5.821 -5.995 1.043 1.00 93.50 86 PHE A C 1
ATOM 673 O O . PHE A 1 86 ? -6.633 -5.470 1.800 1.00 93.50 86 PHE A O 1
ATOM 680 N N . ALA A 1 87 ? -5.807 -7.312 0.818 1.00 93.19 87 ALA A N 1
ATOM 681 C CA . ALA A 1 87 ? -6.766 -8.221 1.447 1.00 93.19 87 ALA A CA 1
ATOM 682 C C . ALA A 1 87 ? -6.671 -8.200 2.984 1.00 93.19 87 ALA A C 1
ATOM 684 O O . ALA A 1 87 ? -7.679 -8.261 3.685 1.00 93.19 87 ALA A O 1
ATOM 685 N N . ARG A 1 88 ? -5.455 -8.080 3.529 1.00 93.75 88 ARG A N 1
ATOM 686 C CA . ARG A 1 88 ? -5.239 -7.983 4.979 1.00 93.75 88 ARG A CA 1
ATOM 687 C C . ARG A 1 88 ? -5.631 -6.622 5.551 1.00 93.75 88 ARG A C 1
ATOM 689 O O . ARG A 1 88 ? -6.089 -6.574 6.687 1.00 93.75 88 ARG A O 1
ATOM 696 N N . ILE A 1 89 ? -5.478 -5.539 4.787 1.00 92.25 89 ILE A N 1
ATOM 697 C CA . ILE A 1 89 ? -5.987 -4.213 5.169 1.00 92.25 89 ILE A CA 1
ATOM 698 C C . ILE A 1 89 ? -7.509 -4.261 5.278 1.00 92.25 89 ILE A C 1
ATOM 700 O O . ILE A 1 89 ? -8.048 -3.860 6.305 1.00 92.25 89 ILE A O 1
ATOM 704 N N . ASP A 1 90 ? -8.186 -4.804 4.266 1.00 90.94 90 ASP A N 1
ATOM 705 C CA . ASP A 1 90 ? -9.644 -4.940 4.269 1.00 90.94 90 ASP A CA 1
ATOM 706 C C . ASP A 1 90 ? -10.131 -5.796 5.450 1.00 90.94 90 ASP A C 1
ATOM 708 O O . ASP A 1 90 ? -11.007 -5.388 6.212 1.00 90.94 90 ASP A O 1
ATOM 712 N N . ASN A 1 91 ? -9.466 -6.929 5.704 1.00 90.31 91 ASN A N 1
ATOM 713 C CA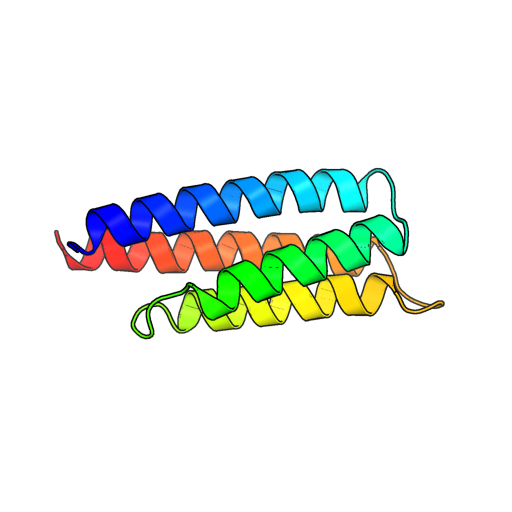 . ASN A 1 91 ? -9.767 -7.771 6.859 1.00 90.31 91 ASN A CA 1
ATOM 714 C C . ASN A 1 91 ? -9.576 -7.043 8.202 1.00 90.31 91 ASN A C 1
ATOM 716 O O . ASN A 1 91 ? -10.443 -7.130 9.072 1.00 90.31 91 ASN A O 1
ATOM 720 N N . ALA A 1 92 ? -8.473 -6.305 8.366 1.00 88.00 92 ALA A N 1
ATOM 721 C CA . ALA A 1 92 ? -8.212 -5.540 9.582 1.00 88.00 92 ALA A CA 1
ATOM 722 C C . ALA A 1 92 ? -9.311 -4.496 9.829 1.00 88.00 92 ALA A C 1
ATOM 724 O O . ALA A 1 92 ? -9.773 -4.345 10.959 1.00 88.00 92 ALA A O 1
ATOM 725 N N . LEU A 1 93 ? -9.774 -3.821 8.775 1.00 87.19 93 LEU A N 1
ATOM 726 C CA . LEU A 1 93 ? -10.858 -2.843 8.866 1.00 87.19 93 LEU A CA 1
ATOM 727 C C . LEU A 1 93 ? -12.201 -3.501 9.198 1.00 87.19 93 LEU A C 1
ATOM 729 O O . LEU A 1 93 ? -12.905 -3.008 10.077 1.00 87.19 93 LEU A O 1
ATOM 733 N N . GLY A 1 94 ? -12.508 -4.652 8.595 1.00 84.94 94 GLY A N 1
ATOM 734 C CA . GLY A 1 94 ? -13.722 -5.410 8.898 1.00 84.94 94 GLY A CA 1
ATOM 735 C C . GLY A 1 94 ? -13.792 -5.913 10.346 1.00 84.94 94 GLY A C 1
ATOM 736 O O . GLY A 1 94 ? -14.877 -5.980 10.921 1.00 84.94 94 GLY A O 1
ATOM 737 N N . ILE A 1 95 ? -12.654 -6.229 10.978 1.00 82.62 95 ILE A N 1
ATOM 738 C CA . ILE A 1 95 ? -12.604 -6.569 12.413 1.00 82.62 95 ILE A CA 1
ATOM 739 C C . ILE A 1 95 ? -12.988 -5.356 13.272 1.00 82.62 95 ILE A C 1
ATOM 741 O O . ILE A 1 95 ? -13.773 -5.500 14.208 1.00 82.62 95 ILE A O 1
ATOM 745 N N . HIS A 1 96 ? -12.473 -4.164 12.948 1.00 77.38 96 HIS A N 1
ATOM 746 C CA . HIS A 1 96 ? -12.801 -2.938 13.684 1.00 77.38 96 HIS A CA 1
ATOM 747 C C . HIS A 1 96 ? -14.276 -2.538 13.553 1.00 77.38 96 HIS A C 1
ATOM 749 O O . HIS A 1 96 ? -14.838 -2.007 14.507 1.00 77.38 96 HIS A O 1
ATOM 755 N N . GLU A 1 97 ? -14.906 -2.810 12.408 1.00 78.75 97 GLU A N 1
ATOM 756 C CA . GLU A 1 97 ? -16.347 -2.601 12.220 1.00 78.75 97 GLU A CA 1
ATOM 757 C C . GLU A 1 97 ? -17.176 -3.578 13.066 1.00 78.75 97 GLU A C 1
ATOM 759 O O . GLU A 1 97 ? -18.125 -3.169 13.731 1.00 78.75 97 GLU A O 1
ATOM 764 N N . ARG A 1 98 ? -16.788 -4.861 13.110 1.00 76.69 98 ARG A N 1
ATOM 765 C CA . ARG A 1 98 ? -17.514 -5.901 13.863 1.00 76.69 98 ARG A CA 1
ATOM 766 C C . ARG A 1 98 ? -17.372 -5.785 15.376 1.00 76.69 98 ARG A C 1
ATOM 768 O O . ARG A 1 98 ? -18.305 -6.132 16.081 1.00 76.69 98 ARG A O 1
ATOM 775 N N . ALA A 1 99 ? -16.246 -5.284 15.883 1.00 66.31 99 ALA A N 1
ATOM 776 C CA . ALA A 1 99 ? -16.023 -5.096 17.321 1.00 66.31 99 ALA A CA 1
ATOM 777 C C . ALA A 1 99 ? -16.942 -4.032 17.967 1.00 66.31 99 ALA A C 1
ATOM 779 O O . ALA A 1 99 ? -16.862 -3.814 19.175 1.00 66.31 99 ALA A O 1
ATOM 780 N N . LYS A 1 100 ? -17.777 -3.350 17.169 1.00 58.06 100 LYS A N 1
ATOM 781 C CA . LYS A 1 100 ? -18.761 -2.351 17.609 1.00 58.06 100 LYS A CA 1
ATOM 782 C C . LYS A 1 100 ? -20.221 -2.820 17.537 1.00 58.06 100 LYS A C 1
ATOM 784 O O . LYS A 1 100 ? -21.089 -2.063 17.963 1.00 58.06 100 LYS A O 1
ATOM 789 N N . SER A 1 101 ? -20.484 -3.997 16.957 1.00 49.94 101 SER A N 1
ATOM 790 C CA . SER A 1 101 ? -21.808 -4.651 16.939 1.00 49.94 101 SER A CA 1
ATOM 791 C C . SER A 1 101 ? -21.968 -5.563 18.147 1.00 49.94 101 SER A C 1
ATOM 793 O O . SER A 1 101 ? -23.102 -5.635 18.661 1.00 49.94 101 SER A O 1
#